Protein AF-A0A1A9VX53-F1 (afdb_monomer_lite)

Foldseek 3Di:
DDPVVVCCVPPVVVNVVVVVVVVVVVVVVVVVVVVVVCVVDVDDDDFAEDDEDPPCPVCLLVVLPPPGQEYEEEQVDDVVSSCVRHDPRHHYHDYDHPVCVPPDPVVVD

Organism: Glossina austeni (NCBI:txid7395)

InterPro domains:
  IPR000257 Uroporphyrinogen decarboxylase (URO-D) [PF01208] (58-107)
  IPR038071 UROD/MetE-like superfamily [G3DSA:3.20.20.210] (45-108)
  IPR038071 UROD/MetE-like superfamily [SSF51726] (2-106)

Radius of gyration: 18.14 Å; chains: 1; bounding box: 41×35×46 Å

pLDDT: mean 81.18, std 15.03, range [42.06, 97.06]

Sequence (109 aa):
MSKTKSWLLCYPKDREELLTMLTSVIVNYLEIEGDFLKWYEPQTFIRRHSPSINTAAYSLTKQSTLGYDVISLDGTVDPVKARELVSPNITLQGNFDTRDMYKTPKSLL

Structure (mmCIF, N/CA/C/O backbone):
data_AF-A0A1A9VX53-F1
#
_entry.id   AF-A0A1A9VX53-F1
#
loop_
_atom_site.group_PDB
_atom_site.id
_atom_site.type_symbol
_atom_site.label_atom_id
_atom_site.label_alt_id
_atom_site.label_comp_id
_atom_site.label_asym_id
_atom_site.label_entity_id
_atom_site.label_seq_id
_atom_site.pdbx_PDB_ins_code
_atom_site.Cartn_x
_atom_site.Cartn_y
_atom_site.Cartn_z
_atom_site.occupancy
_atom_site.B_iso_or_equiv
_atom_site.auth_seq_id
_atom_site.auth_comp_id
_atom_site.auth_asym_id
_atom_site.auth_atom_id
_atom_site.pdbx_PDB_model_num
ATOM 1 N N . MET A 1 1 ? 14.713 2.499 19.433 1.00 61.09 1 MET A N 1
ATOM 2 C CA . MET A 1 1 ? 13.526 2.724 18.567 1.00 61.09 1 MET A CA 1
ATOM 3 C C . MET A 1 1 ? 13.464 4.193 18.176 1.00 61.09 1 MET A C 1
ATOM 5 O O . MET A 1 1 ? 13.967 5.013 18.933 1.00 61.09 1 MET A O 1
ATOM 9 N N . SER A 1 2 ? 12.878 4.541 17.025 1.00 88.88 2 SER A N 1
ATOM 10 C CA . SER A 1 2 ? 12.644 5.954 16.688 1.00 88.88 2 SER A CA 1
ATOM 11 C C . SER A 1 2 ? 11.618 6.577 17.640 1.00 88.88 2 SER A C 1
ATOM 13 O O . SER A 1 2 ? 10.762 5.865 18.175 1.00 88.88 2 SER A O 1
ATOM 15 N N . LYS A 1 3 ? 11.679 7.904 17.819 1.00 91.31 3 LYS A N 1
ATOM 16 C CA . LYS A 1 3 ? 10.735 8.660 18.663 1.00 91.31 3 LYS A CA 1
ATOM 17 C C . LYS A 1 3 ? 9.275 8.349 18.301 1.00 91.31 3 LYS A C 1
ATOM 19 O O . LYS A 1 3 ? 8.481 8.054 19.184 1.00 91.31 3 LYS A O 1
ATOM 24 N N . THR A 1 4 ? 8.958 8.286 17.007 1.00 89.81 4 THR A N 1
ATOM 25 C CA . THR A 1 4 ? 7.617 7.957 16.496 1.00 89.81 4 THR A CA 1
ATOM 26 C C . THR A 1 4 ? 7.150 6.561 16.900 1.00 89.81 4 THR A C 1
ATOM 28 O O . THR A 1 4 ? 6.048 6.409 17.416 1.00 89.81 4 THR A O 1
ATOM 31 N N . LYS A 1 5 ? 7.985 5.527 16.714 1.00 90.56 5 LYS A N 1
ATOM 32 C CA . LYS A 1 5 ? 7.606 4.152 17.082 1.00 90.56 5 LYS A CA 1
ATOM 33 C C . LYS A 1 5 ? 7.420 4.010 18.592 1.00 90.56 5 LYS A C 1
ATOM 35 O O . LYS A 1 5 ? 6.523 3.299 19.022 1.00 90.56 5 LYS A O 1
ATOM 40 N N . SER A 1 6 ? 8.254 4.690 19.380 1.00 93.44 6 SER A N 1
ATOM 41 C CA . SER A 1 6 ? 8.106 4.721 20.836 1.00 93.44 6 SER A CA 1
ATOM 42 C C . SER A 1 6 ? 6.782 5.362 21.249 1.00 93.44 6 SER A C 1
ATOM 44 O O . SER A 1 6 ? 6.073 4.810 22.081 1.00 93.44 6 SER A O 1
ATOM 46 N N . TRP A 1 7 ? 6.430 6.501 20.653 1.00 94.88 7 TRP A N 1
ATOM 47 C CA . TRP A 1 7 ? 5.198 7.213 20.980 1.00 94.88 7 TRP A CA 1
ATOM 48 C C . TRP A 1 7 ? 3.947 6.392 20.628 1.00 94.88 7 TRP A C 1
ATOM 50 O O . TRP A 1 7 ? 3.073 6.212 21.472 1.00 94.88 7 TRP A O 1
ATOM 60 N N . LEU A 1 8 ? 3.919 5.784 19.434 1.00 92.06 8 LEU A N 1
ATOM 61 C CA . LEU A 1 8 ? 2.819 4.916 18.996 1.00 92.06 8 LEU A CA 1
ATOM 62 C C . LEU A 1 8 ? 2.573 3.730 19.935 1.00 92.06 8 LEU A C 1
ATOM 64 O O . LEU A 1 8 ? 1.447 3.258 20.035 1.00 92.06 8 LEU A O 1
ATOM 68 N N . LEU A 1 9 ? 3.599 3.202 20.601 1.00 92.12 9 LEU A N 1
ATOM 69 C CA . LEU A 1 9 ? 3.422 2.073 21.516 1.00 92.12 9 LEU A CA 1
ATOM 70 C C . LEU A 1 9 ? 3.002 2.522 22.917 1.00 92.12 9 LEU A C 1
ATOM 72 O O . LEU A 1 9 ? 2.160 1.868 23.526 1.00 92.12 9 LEU A O 1
ATOM 76 N N . CYS A 1 10 ? 3.561 3.628 23.408 1.00 95.88 10 CYS A N 1
ATOM 77 C CA . CYS A 1 10 ? 3.358 4.077 24.784 1.00 95.88 10 CYS A CA 1
ATOM 78 C C . CYS A 1 10 ? 2.046 4.849 25.012 1.00 95.88 10 CYS A C 1
ATOM 80 O O . CYS A 1 10 ? 1.572 4.876 26.144 1.00 95.88 10 CYS A O 1
ATOM 82 N N . TYR A 1 11 ? 1.449 5.447 23.974 1.00 95.44 11 TYR A N 1
ATOM 83 C CA . TYR A 1 11 ? 0.265 6.312 24.098 1.00 95.44 11 TYR A CA 1
ATOM 84 C C . TYR A 1 11 ? -0.896 5.816 23.217 1.00 95.44 11 TYR A C 1
ATOM 86 O O . TYR A 1 11 ? -1.162 6.371 22.151 1.00 95.44 11 TYR A O 1
ATOM 94 N N . PRO A 1 12 ? -1.591 4.731 23.611 1.00 94.31 12 PRO A N 1
ATOM 95 C CA . PRO A 1 12 ? -2.579 4.075 22.757 1.00 94.31 12 PRO A CA 1
ATOM 96 C C . PRO A 1 12 ? -3.858 4.882 22.520 1.00 94.31 12 PRO A C 1
ATOM 98 O O . PRO A 1 12 ? -4.445 4.755 21.455 1.00 94.31 12 PRO A O 1
ATOM 101 N N . LYS A 1 13 ? -4.278 5.717 23.475 1.00 95.75 13 LYS A N 1
ATOM 102 C CA . LYS A 1 13 ? -5.450 6.587 23.293 1.00 95.75 13 LYS A CA 1
ATOM 103 C C . LYS A 1 13 ? -5.113 7.752 22.366 1.00 95.75 13 LYS A C 1
ATOM 105 O O . LYS A 1 13 ? -5.750 7.917 21.332 1.00 95.75 13 LYS A O 1
ATOM 110 N N . ASP A 1 14 ? -4.034 8.466 22.677 1.00 95.81 14 ASP A N 1
ATOM 111 C CA . ASP A 1 14 ? -3.606 9.638 21.909 1.00 95.81 14 ASP A CA 1
ATOM 112 C C . ASP A 1 14 ? -3.246 9.277 20.459 1.00 95.81 14 ASP A C 1
ATOM 114 O O . ASP A 1 14 ? -3.541 10.034 19.535 1.00 95.81 14 ASP A O 1
ATOM 118 N N . ARG A 1 15 ? -2.646 8.098 20.214 1.00 95.31 15 ARG A N 1
ATOM 119 C CA . ARG A 1 15 ? -2.375 7.648 18.838 1.00 95.31 15 ARG A CA 1
ATOM 120 C C . ARG A 1 15 ? -3.658 7.379 18.055 1.00 95.31 15 ARG A C 1
ATOM 122 O O . ARG A 1 15 ? -3.684 7.646 16.861 1.00 95.31 15 ARG A O 1
ATOM 129 N N . GLU A 1 16 ? -4.683 6.812 18.691 1.00 96.19 16 GLU A N 1
ATOM 130 C CA . GLU A 1 16 ? -5.950 6.486 18.030 1.00 96.19 16 GLU A CA 1
ATOM 131 C C . GLU A 1 16 ? -6.706 7.766 17.689 1.00 96.19 16 GLU A C 1
ATOM 133 O O . GLU A 1 16 ? -7.184 7.909 16.564 1.00 96.19 16 GLU A O 1
ATOM 138 N N . GLU A 1 17 ? -6.718 8.734 18.605 1.00 96.69 17 GLU A N 1
ATOM 139 C CA . GLU A 1 17 ? -7.275 10.064 18.368 1.00 96.69 17 GLU A CA 1
ATOM 140 C C . GLU A 1 17 ? -6.564 10.771 17.205 1.00 96.69 17 GLU A C 1
ATOM 142 O O . GLU A 1 17 ? -7.210 11.202 16.246 1.00 96.69 17 GLU A O 1
ATOM 147 N N . LEU A 1 18 ? -5.227 10.810 17.226 1.00 96.19 18 LEU A N 1
ATOM 148 C CA . LEU A 1 18 ? -4.436 11.438 16.169 1.00 96.19 18 LEU A CA 1
ATOM 149 C C . LEU A 1 18 ? -4.654 10.769 14.805 1.00 96.19 18 LEU A C 1
ATOM 151 O O . LEU A 1 18 ? -4.873 11.457 13.808 1.00 96.19 18 LEU A O 1
ATOM 155 N N . LEU A 1 19 ? -4.595 9.435 14.736 1.00 94.88 19 LEU A N 1
ATOM 156 C CA . LEU A 1 19 ? -4.781 8.701 13.480 1.00 94.88 19 LEU A CA 1
ATOM 157 C C . LEU A 1 19 ? -6.201 8.869 12.932 1.00 94.88 19 LEU A C 1
ATOM 159 O O . LEU A 1 19 ? -6.373 8.973 11.718 1.00 94.88 19 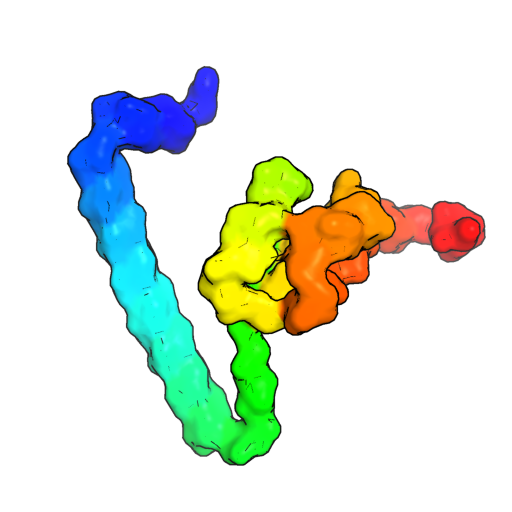LEU A O 1
ATOM 163 N N . THR A 1 20 ? -7.205 8.955 13.805 1.00 97.00 20 THR A N 1
ATOM 164 C CA . THR A 1 20 ? -8.593 9.225 13.408 1.00 97.00 20 THR A CA 1
ATOM 165 C C . THR A 1 20 ? -8.730 10.630 12.832 1.00 97.00 20 THR A C 1
ATOM 167 O O . THR A 1 20 ? -9.286 10.797 11.745 1.00 97.00 20 THR A O 1
ATOM 170 N N . MET A 1 21 ? -8.158 11.635 13.502 1.00 97.06 21 MET A N 1
ATOM 171 C CA . MET A 1 21 ? -8.170 13.018 13.027 1.00 97.06 21 MET A CA 1
ATOM 172 C C . MET A 1 21 ? -7.490 13.138 11.658 1.00 97.06 21 MET A C 1
ATOM 174 O O . MET A 1 21 ? -8.084 13.675 10.723 1.00 97.06 21 MET A O 1
ATOM 178 N N . LEU A 1 22 ? -6.293 12.563 11.506 1.00 96.56 22 LEU A N 1
ATOM 179 C CA . LEU A 1 22 ? -5.570 12.544 10.233 1.00 96.56 22 LEU A CA 1
ATOM 180 C C . LEU A 1 22 ? -6.371 11.846 9.132 1.00 96.56 22 LEU A C 1
ATOM 182 O O . LEU A 1 22 ? -6.467 12.371 8.026 1.00 96.56 22 LEU A O 1
ATOM 186 N N . THR A 1 23 ? -6.986 10.700 9.436 1.00 93.38 23 THR A N 1
ATOM 187 C CA . THR A 1 23 ? -7.815 9.968 8.467 1.00 93.38 23 THR A CA 1
ATOM 188 C C . THR A 1 23 ? -8.986 10.825 7.999 1.00 93.38 23 THR A C 1
ATOM 190 O O . THR A 1 23 ? -9.224 10.915 6.799 1.00 93.38 23 THR A O 1
ATOM 193 N N . SER A 1 24 ? -9.676 11.508 8.916 1.00 95.50 24 SER A N 1
ATOM 194 C CA . SER A 1 24 ? -10.818 12.359 8.563 1.00 95.50 24 SER A CA 1
ATOM 195 C C . SER A 1 24 ? -10.433 13.519 7.636 1.00 95.50 24 SER A C 1
ATOM 197 O O . SER A 1 24 ? -11.118 13.767 6.645 1.00 95.50 24 SER A O 1
ATOM 199 N N . VAL A 1 25 ? -9.302 14.181 7.902 1.00 96.81 25 VAL A N 1
ATOM 200 C CA . VAL A 1 25 ? -8.786 15.278 7.070 1.00 96.81 25 VAL A CA 1
ATOM 201 C C . VAL A 1 25 ? -8.374 14.777 5.685 1.00 96.81 25 VAL A C 1
ATOM 203 O O . VAL A 1 25 ? -8.706 15.414 4.689 1.00 96.81 25 VAL A O 1
ATOM 206 N N . ILE A 1 26 ? -7.686 13.633 5.607 1.00 91.88 26 ILE A N 1
ATOM 207 C CA . ILE A 1 26 ? -7.238 13.055 4.331 1.00 91.88 26 ILE A CA 1
ATOM 208 C C . ILE A 1 26 ? -8.433 12.627 3.475 1.00 91.88 26 ILE A C 1
ATOM 210 O O . ILE A 1 26 ? -8.456 12.929 2.286 1.00 91.88 26 ILE A O 1
ATOM 214 N N . VAL A 1 27 ? -9.428 11.950 4.060 1.00 88.50 27 VAL A N 1
ATOM 215 C CA . VAL A 1 27 ? -10.638 11.532 3.331 1.00 88.50 27 VAL A CA 1
ATOM 216 C C . VAL A 1 27 ? -11.368 12.749 2.769 1.00 88.50 27 VAL A C 1
ATOM 218 O O . VAL A 1 27 ? -11.651 12.774 1.577 1.00 88.50 27 VAL A O 1
ATOM 221 N N . ASN A 1 28 ? -11.579 13.783 3.588 1.00 91.19 28 ASN A N 1
ATOM 222 C CA . ASN A 1 28 ? -12.233 15.017 3.155 1.00 91.19 28 ASN A CA 1
ATOM 223 C C . ASN A 1 28 ? -11.465 15.695 2.004 1.00 91.19 28 ASN A C 1
ATOM 225 O O . ASN A 1 28 ? -12.046 16.040 0.978 1.00 91.19 28 ASN A O 1
ATOM 229 N N . TYR A 1 29 ? -10.140 15.814 2.126 1.00 89.81 29 TYR A N 1
ATOM 230 C CA . TYR A 1 29 ? -9.306 16.379 1.064 1.00 89.81 29 TYR A CA 1
ATOM 231 C C . TYR A 1 29 ? -9.448 15.615 -0.263 1.00 89.81 29 TYR A C 1
ATOM 233 O O . TYR A 1 29 ? -9.644 16.234 -1.308 1.00 89.81 29 TYR A O 1
ATOM 241 N N . LEU A 1 30 ? -9.396 14.280 -0.221 1.00 84.94 30 LEU A N 1
ATOM 242 C CA . LEU A 1 30 ? -9.504 13.437 -1.416 1.00 84.94 30 LEU A CA 1
ATOM 243 C C . LEU A 1 30 ? -10.905 13.464 -2.040 1.00 84.94 30 LEU A C 1
ATOM 245 O O . LEU A 1 30 ? -11.028 13.388 -3.261 1.00 84.94 30 LEU A O 1
ATOM 249 N N . GLU A 1 31 ? -11.960 13.567 -1.231 1.00 85.75 31 GLU A N 1
ATOM 250 C CA . GLU A 1 31 ? -13.330 13.739 -1.725 1.00 85.75 31 GLU A CA 1
ATOM 251 C C . GLU A 1 31 ? -13.477 15.068 -2.474 1.00 85.75 31 GLU A C 1
ATOM 253 O O . GLU A 1 31 ? -13.979 15.081 -3.599 1.00 85.75 31 GLU A O 1
ATOM 258 N N . ILE A 1 32 ? -12.956 16.161 -1.904 1.00 88.06 32 ILE A N 1
ATOM 259 C CA . ILE A 1 32 ? -12.952 17.481 -2.547 1.00 88.06 32 ILE A CA 1
ATOM 260 C 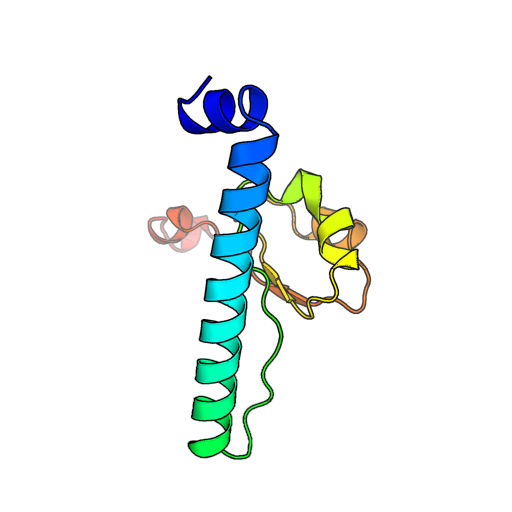C . ILE A 1 32 ? -12.160 17.452 -3.859 1.00 88.06 32 ILE A C 1
ATOM 262 O O . ILE A 1 32 ? -12.647 17.952 -4.872 1.00 88.06 32 ILE A O 1
ATOM 266 N N . GLU A 1 33 ? -10.957 16.874 -3.866 1.00 79.81 33 GLU A N 1
ATOM 267 C CA . GLU A 1 33 ? -10.132 16.755 -5.075 1.00 79.81 33 GLU A CA 1
ATOM 268 C C . GLU A 1 33 ? -10.836 15.919 -6.153 1.00 79.81 33 GLU A C 1
ATOM 270 O O . GLU A 1 33 ? -10.888 16.314 -7.319 1.00 79.81 33 GLU A O 1
ATOM 275 N N . GLY A 1 34 ? -11.436 14.792 -5.763 1.00 75.94 34 GLY A N 1
ATOM 276 C CA . GLY A 1 34 ? -12.179 13.921 -6.667 1.00 75.94 34 GLY A CA 1
ATOM 277 C C . GLY A 1 34 ? -13.400 14.605 -7.277 1.00 75.94 34 GLY A C 1
ATOM 278 O O . GLY A 1 34 ? -13.643 14.474 -8.477 1.00 75.94 34 GLY A O 1
ATOM 279 N N . ASP A 1 35 ? -14.160 15.359 -6.486 1.00 78.12 35 ASP A N 1
ATOM 280 C CA . ASP A 1 35 ? -15.301 16.116 -6.993 1.00 78.12 35 ASP A CA 1
ATOM 281 C C . ASP A 1 35 ? -14.852 17.282 -7.878 1.00 78.12 35 ASP A C 1
ATOM 283 O O . ASP A 1 35 ? -15.410 17.466 -8.960 1.00 78.12 35 ASP A O 1
ATOM 287 N N . PHE A 1 36 ? -13.792 18.004 -7.506 1.00 76.00 36 PHE A N 1
ATOM 288 C CA . PHE A 1 36 ? -13.200 19.045 -8.348 1.00 76.00 36 PHE A CA 1
ATOM 289 C C . PHE A 1 36 ? -12.766 18.502 -9.721 1.00 76.00 36 PHE A C 1
ATOM 291 O O . PHE A 1 36 ? -13.076 19.105 -10.749 1.00 76.00 36 PHE A O 1
ATOM 298 N N . LEU A 1 37 ? -12.114 17.335 -9.759 1.00 67.88 37 LEU A N 1
ATOM 299 C CA . LEU A 1 37 ? -11.688 16.693 -11.006 1.00 67.88 37 LEU A CA 1
ATOM 300 C C . LEU A 1 37 ? -12.873 16.260 -11.883 1.00 67.88 37 LEU A C 1
ATOM 302 O O . LEU A 1 37 ? -12.828 16.472 -13.095 1.00 67.88 37 LEU A O 1
ATOM 306 N N . LYS A 1 38 ? -13.960 15.735 -11.297 1.00 69.62 38 LYS A N 1
ATOM 307 C CA . LYS A 1 38 ? -15.195 15.417 -12.048 1.00 69.62 38 LYS A CA 1
ATOM 308 C C . LYS A 1 38 ? -15.826 16.655 -12.686 1.00 69.62 38 LYS A C 1
ATOM 310 O O . LYS A 1 38 ? -16.401 16.555 -13.767 1.00 69.62 38 LYS A O 1
ATOM 315 N N . TRP A 1 39 ? -15.742 17.805 -12.014 1.00 61.00 39 TRP A N 1
ATOM 316 C CA . TRP A 1 39 ? 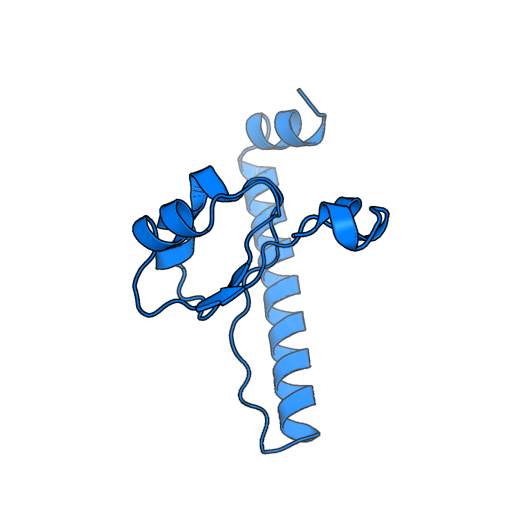-16.250 19.079 -12.528 1.00 61.00 39 TRP A CA 1
ATOM 317 C C . TRP A 1 39 ? -15.404 19.640 -13.677 1.00 61.00 39 TRP A C 1
ATOM 319 O O . TRP A 1 39 ? -15.945 20.345 -14.528 1.00 61.00 39 TRP A O 1
ATOM 329 N N . TYR A 1 40 ? -14.105 19.332 -13.718 1.00 59.69 40 TYR A N 1
ATOM 330 C CA . TYR A 1 40 ? -13.192 19.828 -14.751 1.00 59.69 40 TYR A CA 1
ATOM 331 C C . TYR A 1 40 ? -13.136 18.920 -15.991 1.00 59.69 40 TYR A C 1
ATOM 333 O O . TYR A 1 40 ? -13.081 19.435 -17.106 1.00 59.69 40 TYR A O 1
ATOM 341 N N . GLU A 1 41 ? -13.213 17.590 -15.830 1.00 56.69 41 GLU A N 1
ATOM 342 C CA . GLU A 1 41 ? -13.254 16.643 -16.953 1.00 56.69 41 GLU A CA 1
ATOM 343 C C . GLU A 1 41 ? -14.262 15.493 -16.746 1.00 56.69 41 GLU A C 1
ATOM 345 O O . GLU A 1 41 ? -13.997 14.565 -15.975 1.00 56.69 41 GLU A O 1
ATOM 350 N N . PRO A 1 42 ? -15.381 15.451 -17.497 1.00 54.84 42 PRO A N 1
ATOM 351 C CA . PRO A 1 42 ? -16.435 14.451 -17.306 1.00 54.84 42 PRO A CA 1
ATOM 352 C C . PRO A 1 42 ? -16.080 13.011 -17.751 1.00 54.84 42 PRO A C 1
ATOM 354 O O . PRO A 1 42 ? -16.970 12.165 -17.785 1.00 54.84 42 PRO A O 1
ATOM 357 N N . GLN A 1 43 ? -14.822 12.695 -18.103 1.00 50.38 43 GLN A N 1
ATOM 358 C CA . GLN A 1 43 ? -14.424 11.370 -18.627 1.00 50.38 43 GLN A CA 1
ATOM 359 C C . GLN A 1 43 ? -13.299 10.648 -17.858 1.00 50.38 43 GLN A C 1
ATOM 361 O O . GLN A 1 43 ? -12.882 9.566 -18.274 1.00 50.38 43 GLN A O 1
ATOM 366 N N . THR A 1 44 ? -12.800 11.170 -16.733 1.00 50.56 44 THR A N 1
ATOM 367 C CA . THR A 1 44 ? -11.676 10.523 -16.031 1.00 50.56 44 THR A CA 1
ATOM 368 C C . THR A 1 44 ? -12.138 9.407 -15.081 1.00 50.56 44 THR A C 1
ATOM 370 O O . THR A 1 44 ? -12.827 9.617 -14.084 1.00 50.56 44 THR A O 1
ATOM 373 N N . PHE A 1 45 ? -11.751 8.169 -15.398 1.00 48.41 45 PHE A N 1
ATOM 374 C CA . PHE A 1 45 ? -11.949 6.990 -14.552 1.00 48.41 45 PHE A CA 1
ATOM 375 C C . PHE A 1 45 ? -10.937 7.015 -13.394 1.00 48.41 45 PHE A C 1
ATOM 377 O O . PHE A 1 45 ? -9.787 6.603 -13.552 1.00 48.41 45 PHE A O 1
ATOM 384 N N . ILE A 1 46 ? -11.346 7.534 -12.233 1.00 56.06 46 ILE A N 1
ATOM 385 C CA . ILE A 1 46 ? -10.499 7.619 -11.033 1.00 56.06 46 ILE A CA 1
ATOM 386 C C . ILE A 1 46 ? -10.315 6.210 -10.446 1.00 56.06 46 ILE A C 1
ATOM 388 O O . ILE A 1 46 ? -11.245 5.647 -9.871 1.00 56.06 46 ILE A O 1
ATOM 392 N N . ARG A 1 47 ? -9.111 5.636 -10.569 1.00 56.25 47 ARG A N 1
ATOM 393 C CA . ARG A 1 47 ? -8.727 4.403 -9.857 1.00 56.25 47 ARG A CA 1
ATOM 394 C C . ARG A 1 47 ? -8.244 4.738 -8.452 1.00 56.25 47 ARG A C 1
ATOM 396 O O . ARG A 1 47 ? -7.475 5.680 -8.265 1.00 56.25 47 ARG A O 1
ATOM 403 N N . ARG A 1 48 ? -8.637 3.943 -7.454 1.00 58.31 48 ARG A N 1
ATOM 404 C CA . ARG A 1 48 ? -8.091 4.076 -6.097 1.00 58.31 48 ARG A CA 1
ATOM 405 C C . ARG A 1 48 ? -6.669 3.523 -6.072 1.00 58.31 48 ARG A C 1
ATOM 407 O O . ARG A 1 48 ? -6.466 2.311 -6.160 1.00 58.31 48 ARG A O 1
ATOM 414 N N . HIS A 1 49 ? -5.693 4.417 -5.937 1.00 52.22 49 HIS A N 1
ATOM 415 C CA . HIS A 1 49 ? -4.277 4.070 -5.848 1.00 52.22 49 HIS A CA 1
ATOM 416 C C . HIS A 1 49 ? -3.831 3.919 -4.392 1.00 52.22 49 HIS A C 1
ATOM 418 O O . HIS A 1 49 ? -4.023 4.823 -3.579 1.00 52.22 49 HIS A O 1
ATOM 424 N N . SER A 1 50 ? -3.185 2.795 -4.071 1.00 52.09 50 SER A N 1
ATOM 425 C CA . SER A 1 50 ? -2.402 2.684 -2.837 1.00 52.09 50 SER A CA 1
ATOM 426 C C . SER A 1 50 ? -1.061 3.422 -3.009 1.00 52.09 50 SER A C 1
ATOM 428 O O . SER A 1 50 ? -0.383 3.200 -4.026 1.00 52.09 50 SER A O 1
ATOM 430 N N . PRO A 1 51 ? -0.647 4.290 -2.062 1.00 53.22 51 PRO A N 1
ATOM 431 C CA . PRO A 1 51 ? 0.654 4.949 -2.121 1.00 53.22 51 PRO A CA 1
ATOM 432 C C . PRO A 1 51 ? 1.798 3.925 -2.085 1.00 53.22 51 PRO A C 1
ATOM 434 O O . PRO A 1 51 ? 1.699 2.877 -1.445 1.00 53.22 51 PRO A O 1
ATOM 437 N N . SER A 1 52 ? 2.909 4.235 -2.761 1.00 46.38 52 SER A N 1
ATOM 438 C CA . SER A 1 52 ? 4.133 3.427 -2.684 1.00 46.38 52 SER A CA 1
ATOM 439 C C . SER A 1 52 ? 4.681 3.465 -1.257 1.00 46.38 52 SER A C 1
ATOM 441 O O . SER A 1 52 ? 5.102 4.517 -0.776 1.00 46.38 52 SER A O 1
ATOM 443 N N . ILE A 1 53 ? 4.648 2.328 -0.561 1.00 48.03 53 ILE A N 1
ATOM 444 C CA . ILE A 1 53 ? 5.143 2.199 0.811 1.00 48.03 53 ILE A CA 1
ATOM 445 C C . ILE A 1 53 ? 6.392 1.320 0.792 1.00 48.03 53 ILE A C 1
ATOM 447 O O . ILE A 1 53 ? 6.333 0.130 0.484 1.00 48.03 53 ILE A O 1
ATOM 451 N N . ASN A 1 54 ? 7.517 1.902 1.207 1.00 42.06 54 ASN A N 1
ATOM 452 C CA . ASN A 1 54 ? 8.873 1.338 1.123 1.00 42.06 54 ASN A CA 1
ATOM 453 C C . ASN A 1 54 ? 9.138 0.143 2.077 1.00 42.06 54 ASN A C 1
ATOM 455 O O . ASN A 1 54 ? 10.278 -0.145 2.427 1.00 42.06 54 ASN A O 1
ATOM 459 N N . THR A 1 55 ? 8.093 -0.550 2.536 1.00 42.25 55 THR A N 1
ATOM 460 C CA . THR A 1 55 ? 8.147 -1.750 3.399 1.00 42.25 55 THR A CA 1
ATOM 461 C C . THR A 1 55 ? 6.974 -2.722 3.153 1.00 42.25 55 THR A C 1
ATOM 463 O O . THR A 1 55 ? 6.694 -3.595 3.977 1.00 42.25 55 THR A O 1
ATOM 466 N N . ALA A 1 56 ? 6.274 -2.587 2.019 1.00 50.91 56 ALA A N 1
ATOM 467 C CA . ALA A 1 56 ? 4.977 -3.214 1.750 1.00 50.91 56 ALA A CA 1
ATOM 468 C C . ALA A 1 56 ? 4.980 -4.730 1.487 1.00 50.91 56 ALA A C 1
ATOM 470 O O . ALA A 1 56 ? 3.909 -5.323 1.575 1.00 50.91 56 ALA A O 1
ATOM 471 N N . ALA A 1 57 ? 6.119 -5.385 1.216 1.00 54.41 57 ALA A N 1
ATOM 472 C CA . ALA A 1 57 ? 6.121 -6.829 0.927 1.00 54.41 57 ALA A CA 1
ATOM 473 C C . ALA A 1 57 ? 5.436 -7.654 2.039 1.00 54.41 57 ALA A C 1
ATOM 475 O O . ALA A 1 57 ? 4.647 -8.549 1.753 1.00 54.41 57 ALA A O 1
ATOM 476 N N . TYR A 1 58 ? 5.646 -7.284 3.309 1.00 63.22 58 TYR A N 1
ATOM 477 C CA . TYR A 1 58 ? 5.034 -7.954 4.465 1.00 63.22 58 TYR A CA 1
ATOM 478 C C . TYR A 1 58 ? 3.530 -7.691 4.632 1.00 63.22 58 TYR A C 1
ATOM 480 O O . TYR A 1 58 ? 2.870 -8.384 5.406 1.00 63.22 58 TYR A O 1
ATOM 488 N N . SER A 1 59 ? 2.973 -6.686 3.953 1.00 79.88 59 SER A N 1
ATOM 489 C CA . SER A 1 59 ? 1.565 -6.301 4.073 1.00 79.88 59 SER A CA 1
ATOM 490 C C . SER A 1 59 ? 0.770 -6.445 2.777 1.00 79.88 59 SER A C 1
ATOM 492 O O . SER A 1 59 ? -0.425 -6.163 2.808 1.00 79.88 59 SER A O 1
ATOM 494 N N . LEU A 1 60 ? 1.367 -6.930 1.677 1.00 81.81 60 LEU A N 1
ATOM 495 C CA . LEU A 1 60 ? 0.706 -7.087 0.371 1.00 81.81 60 LEU A CA 1
ATOM 496 C C . LEU A 1 60 ? -0.630 -7.829 0.470 1.00 81.81 60 LEU A C 1
ATOM 498 O O . LEU A 1 60 ? -1.644 -7.344 -0.029 1.00 81.81 60 LEU A O 1
ATOM 502 N N . THR A 1 61 ? -0.667 -8.949 1.194 1.00 83.81 61 THR A N 1
ATOM 503 C CA . THR A 1 61 ? -1.897 -9.729 1.381 1.00 83.81 61 THR A CA 1
ATOM 504 C C . THR A 1 61 ? -2.975 -8.928 2.115 1.00 83.81 61 THR A C 1
ATOM 506 O O . THR A 1 61 ? -4.130 -8.943 1.704 1.00 83.81 61 THR A O 1
ATOM 509 N N . LYS A 1 62 ? -2.615 -8.155 3.149 1.00 85.62 62 LYS A N 1
ATOM 510 C CA . LYS A 1 62 ? -3.571 -7.291 3.866 1.00 85.62 62 LYS A CA 1
ATOM 511 C C . LYS A 1 62 ? -4.022 -6.109 3.016 1.00 85.62 62 LYS A C 1
ATOM 513 O O . LYS A 1 62 ? -5.188 -5.752 3.047 1.00 85.62 62 LYS A O 1
ATOM 518 N N . GLN A 1 63 ? -3.119 -5.511 2.245 1.00 83.38 63 GLN A N 1
ATOM 519 C CA . GLN A 1 63 ? -3.464 -4.420 1.336 1.00 83.38 63 GLN A CA 1
ATOM 520 C C . GLN A 1 63 ? -4.424 -4.885 0.241 1.00 83.38 63 GLN A C 1
ATOM 522 O O . GLN A 1 63 ? -5.342 -4.150 -0.112 1.00 83.38 63 GLN A O 1
ATOM 527 N N . SER A 1 64 ? -4.270 -6.129 -0.229 1.00 84.50 64 SER A N 1
ATOM 528 C CA . SER A 1 64 ? -5.148 -6.711 -1.246 1.00 84.50 64 SER A CA 1
ATOM 529 C C . SER A 1 64 ? -6.618 -6.780 -0.822 1.00 84.50 64 SER A C 1
ATOM 531 O O . SER A 1 64 ? -7.507 -6.778 -1.667 1.00 84.50 64 SER A O 1
ATOM 533 N N . THR A 1 65 ? -6.894 -6.776 0.485 1.00 87.06 65 THR A N 1
ATOM 534 C CA . THR A 1 65 ? -8.259 -6.826 1.019 1.00 87.06 65 THR A CA 1
ATOM 535 C C . THR A 1 65 ? -8.858 -5.448 1.315 1.00 87.06 65 THR A C 1
ATOM 537 O O . THR A 1 65 ? -10.022 -5.374 1.688 1.00 87.06 65 THR A O 1
ATOM 540 N N . LEU A 1 66 ? -8.099 -4.353 1.166 1.00 85.62 66 LEU A N 1
ATOM 541 C CA . LEU A 1 66 ? -8.551 -2.994 1.515 1.00 85.62 66 LEU A CA 1
ATOM 542 C C . LEU A 1 66 ? -9.382 -2.308 0.414 1.00 85.62 66 LEU A C 1
ATOM 544 O O . LEU A 1 66 ? -9.828 -1.181 0.605 1.00 85.62 66 LEU A O 1
ATOM 548 N N . GLY A 1 67 ? -9.605 -2.972 -0.726 1.00 85.69 67 GLY A N 1
ATOM 549 C CA . GLY A 1 67 ? -10.447 -2.448 -1.809 1.00 85.69 67 GLY A CA 1
ATOM 550 C C . GLY A 1 67 ? -9.767 -1.415 -2.716 1.00 85.69 67 GLY A C 1
ATOM 551 O O . GLY A 1 67 ? -10.457 -0.607 -3.335 1.00 85.69 67 GLY A O 1
ATOM 552 N N . TYR A 1 68 ? -8.432 -1.423 -2.788 1.00 84.50 68 TYR A N 1
ATOM 553 C CA . TYR A 1 68 ? -7.675 -0.664 -3.788 1.00 84.50 68 TYR A CA 1
ATOM 554 C C . TYR A 1 68 ? -7.653 -1.395 -5.134 1.00 84.50 68 TYR A C 1
ATOM 556 O O . TYR A 1 68 ? -7.488 -2.615 -5.179 1.00 84.50 68 TYR A O 1
ATOM 564 N N . ASP A 1 69 ? -7.739 -0.640 -6.230 1.00 86.69 69 ASP A N 1
ATOM 565 C CA . ASP A 1 69 ? -7.667 -1.189 -7.591 1.00 86.69 69 ASP A CA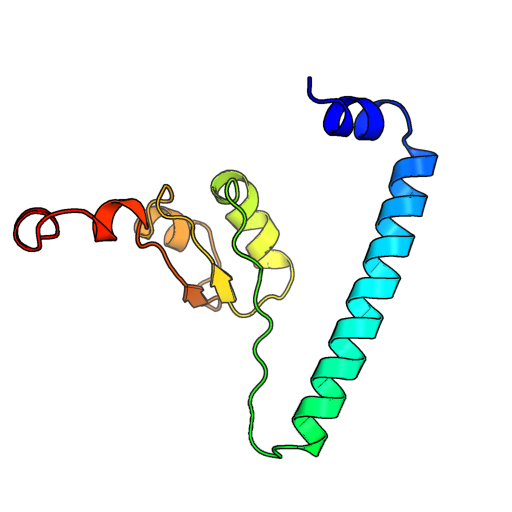 1
ATOM 566 C C . ASP A 1 69 ? -6.219 -1.466 -8.019 1.00 86.69 69 ASP A C 1
ATOM 568 O O . ASP A 1 69 ? -5.943 -2.364 -8.825 1.00 86.69 69 ASP A O 1
ATOM 572 N N . VAL A 1 70 ? -5.289 -0.660 -7.493 1.00 87.69 70 VAL A N 1
ATOM 573 C CA . VAL A 1 70 ? -3.868 -0.680 -7.844 1.00 87.69 70 VAL A CA 1
ATOM 574 C C . VAL A 1 70 ? -3.009 -0.670 -6.580 1.00 87.69 70 VAL A C 1
ATOM 576 O O . VAL A 1 70 ? -3.175 0.192 -5.712 1.00 87.69 70 VAL A O 1
ATOM 579 N N . ILE A 1 71 ? -2.055 -1.600 -6.498 1.00 88.81 71 ILE A N 1
ATOM 580 C CA . ILE A 1 71 ? -1.032 -1.649 -5.447 1.00 88.81 71 ILE A CA 1
ATOM 581 C C . ILE A 1 71 ? 0.336 -1.373 -6.069 1.00 88.81 71 ILE A C 1
ATOM 583 O O . ILE A 1 71 ? 0.754 -2.051 -7.009 1.00 88.81 71 ILE A O 1
ATOM 587 N N . SER A 1 72 ? 1.041 -0.385 -5.522 1.00 88.56 72 SER A N 1
ATOM 588 C CA . SER A 1 72 ? 2.380 -0.018 -5.979 1.00 88.56 72 SER A CA 1
ATOM 589 C C . SER A 1 72 ? 3.460 -0.877 -5.310 1.00 88.56 72 SER A C 1
ATOM 591 O O . SER A 1 72 ? 3.386 -1.154 -4.111 1.00 88.56 72 SER A O 1
ATOM 593 N N . LEU A 1 73 ? 4.468 -1.286 -6.077 1.00 87.81 73 LEU A N 1
ATOM 594 C CA . LEU A 1 73 ? 5.621 -2.065 -5.636 1.00 87.81 73 LEU A CA 1
ATOM 595 C C . LEU A 1 73 ? 6.883 -1.200 -5.627 1.00 87.81 73 LEU A C 1
ATOM 597 O O . LEU A 1 73 ? 7.177 -0.501 -6.595 1.00 87.81 73 LEU A O 1
ATOM 601 N N . ASP A 1 74 ? 7.649 -1.312 -4.546 1.00 86.56 74 ASP A N 1
ATOM 602 C CA . ASP A 1 74 ? 8.997 -0.756 -4.448 1.00 86.56 74 ASP A CA 1
ATOM 603 C C . ASP A 1 74 ? 10.014 -1.625 -5.210 1.00 86.56 74 ASP A C 1
ATOM 605 O O . ASP A 1 74 ? 9.797 -2.827 -5.393 1.00 86.56 74 ASP A O 1
ATOM 609 N N . GLY A 1 75 ? 11.148 -1.039 -5.610 1.00 83.50 75 GLY A N 1
ATOM 610 C CA . GLY A 1 75 ? 12.180 -1.738 -6.382 1.00 83.50 75 GLY A CA 1
ATOM 611 C C . GLY A 1 75 ? 12.896 -2.877 -5.662 1.00 83.50 75 GLY A C 1
ATOM 612 O O . GLY A 1 75 ? 13.584 -3.674 -6.293 1.00 83.50 75 GLY A O 1
ATOM 613 N N . THR A 1 76 ? 12.692 -3.022 -4.353 1.00 85.06 76 THR A N 1
ATOM 614 C CA . THR A 1 76 ? 13.175 -4.179 -3.589 1.00 85.06 76 THR A CA 1
ATOM 615 C C . THR A 1 76 ? 12.242 -5.394 -3.636 1.00 85.06 76 THR A C 1
ATOM 617 O O . THR A 1 76 ? 12.620 -6.471 -3.170 1.00 85.06 76 THR A O 1
ATOM 620 N N . VAL A 1 77 ? 11.023 -5.253 -4.170 1.00 86.19 77 VAL A N 1
ATOM 621 C CA . VAL A 1 77 ? 10.011 -6.316 -4.176 1.00 86.19 77 VAL A CA 1
ATOM 622 C C . VAL A 1 77 ? 10.087 -7.137 -5.463 1.00 86.19 77 VAL A C 1
ATOM 624 O O . VAL A 1 77 ? 10.005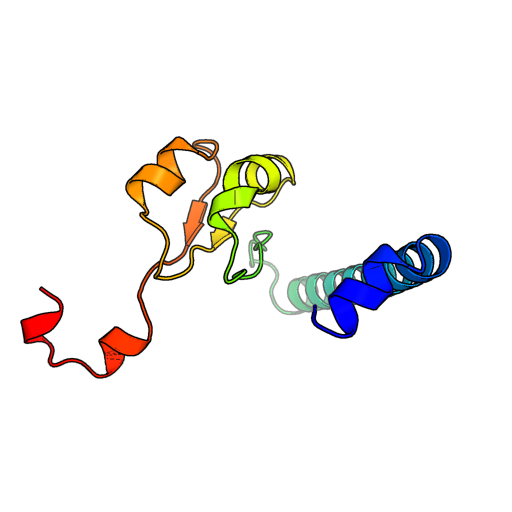 -6.592 -6.561 1.00 86.19 77 VAL A O 1
ATOM 627 N N . ASP A 1 78 ? 10.173 -8.463 -5.321 1.00 87.94 78 ASP A N 1
ATOM 628 C CA . ASP A 1 78 ? 10.079 -9.412 -6.436 1.00 87.94 78 ASP A CA 1
ATOM 629 C C . ASP A 1 78 ? 8.648 -9.404 -7.018 1.00 87.94 78 ASP A C 1
ATOM 631 O O . ASP A 1 78 ? 7.697 -9.742 -6.299 1.00 87.94 78 ASP A O 1
ATOM 635 N N . PRO A 1 79 ? 8.466 -9.031 -8.299 1.00 89.06 79 PRO A N 1
ATOM 636 C CA . PRO A 1 79 ? 7.146 -8.872 -8.896 1.00 89.06 79 PRO A CA 1
ATOM 637 C C . PRO A 1 79 ? 6.417 -10.210 -9.068 1.00 89.06 79 PRO A C 1
ATOM 639 O O . PRO A 1 79 ? 5.187 -10.239 -8.996 1.00 89.06 79 PRO A O 1
ATOM 642 N N . VAL A 1 80 ? 7.146 -11.321 -9.241 1.00 90.56 80 VAL A N 1
ATOM 643 C CA . VAL A 1 80 ? 6.553 -12.659 -9.389 1.00 90.56 80 VAL A CA 1
ATOM 644 C C . VAL A 1 80 ? 5.946 -13.089 -8.059 1.00 90.56 80 VAL A C 1
ATOM 646 O O . VAL A 1 80 ? 4.754 -13.381 -7.985 1.00 90.56 80 VAL A O 1
ATOM 649 N N . LYS A 1 81 ? 6.724 -12.997 -6.975 1.00 89.44 81 LYS A N 1
ATOM 650 C CA . LYS A 1 81 ? 6.227 -13.288 -5.621 1.00 89.44 81 LYS A CA 1
ATOM 651 C C . LYS A 1 81 ? 5.116 -12.334 -5.201 1.00 89.44 81 LYS A C 1
ATOM 653 O O . LYS A 1 81 ? 4.137 -12.750 -4.592 1.00 89.44 81 LYS A O 1
ATOM 658 N N . ALA A 1 82 ? 5.231 -11.048 -5.535 1.00 88.88 82 ALA A N 1
ATOM 659 C CA . ALA A 1 82 ? 4.177 -10.084 -5.245 1.00 88.88 82 ALA A CA 1
ATOM 660 C C . ALA A 1 82 ? 2.866 -10.447 -5.948 1.00 88.88 82 ALA A C 1
ATOM 662 O O . ALA A 1 82 ? 1.802 -10.267 -5.358 1.00 88.88 82 ALA A O 1
ATOM 663 N N . ARG A 1 83 ? 2.925 -10.981 -7.177 1.00 91.44 83 ARG A N 1
ATOM 664 C CA . ARG A 1 83 ? 1.740 -11.438 -7.905 1.00 91.44 83 ARG A CA 1
ATOM 665 C C . ARG A 1 83 ? 1.092 -12.661 -7.271 1.00 91.44 83 ARG A C 1
ATOM 667 O O . ARG A 1 83 ? -0.130 -12.693 -7.209 1.00 91.44 83 ARG A O 1
ATOM 674 N N . GLU A 1 84 ? 1.876 -13.605 -6.761 1.00 91.69 84 GLU A N 1
ATOM 675 C CA . GLU A 1 84 ? 1.357 -14.777 -6.040 1.00 91.69 84 GLU A CA 1
ATOM 676 C C . GLU A 1 84 ? 0.598 -14.396 -4.755 1.00 91.69 84 GLU A C 1
ATOM 678 O O . GLU A 1 84 ? -0.333 -15.090 -4.351 1.00 91.69 84 GLU A O 1
ATOM 683 N N . LEU A 1 85 ? 0.973 -13.283 -4.113 1.00 88.50 85 LEU A N 1
ATOM 684 C CA . LEU A 1 85 ? 0.438 -12.861 -2.812 1.00 88.50 85 LEU A CA 1
ATOM 685 C C . LEU A 1 85 ? -0.841 -12.016 -2.868 1.00 88.50 85 LEU A C 1
ATOM 687 O O . LEU A 1 85 ? -1.435 -11.754 -1.817 1.00 88.50 85 LEU A O 1
ATOM 691 N N . VAL A 1 86 ? -1.245 -11.545 -4.047 1.00 88.31 86 VAL A N 1
ATOM 692 C CA . VAL A 1 86 ? -2.380 -10.626 -4.209 1.00 88.31 86 VAL A CA 1
ATOM 693 C C . VAL A 1 86 ? -3.417 -11.194 -5.174 1.00 88.31 86 VAL A C 1
ATOM 695 O O . VAL A 1 86 ? -3.102 -11.970 -6.072 1.00 88.31 86 VAL A O 1
ATOM 698 N N . SER A 1 87 ? -4.674 -10.780 -5.006 1.00 82.25 87 SER A N 1
ATOM 699 C CA . SER A 1 87 ? -5.770 -11.214 -5.878 1.00 82.25 87 SER A CA 1
ATOM 700 C C . SER A 1 87 ? -5.503 -10.874 -7.358 1.00 82.25 87 SER A C 1
ATOM 702 O O . SER A 1 87 ? -4.994 -9.782 -7.644 1.00 82.25 87 SER A O 1
ATOM 704 N N . PRO A 1 88 ? -5.912 -11.737 -8.314 1.00 86.50 88 PRO A N 1
ATOM 705 C CA . PRO A 1 88 ? -5.779 -11.475 -9.751 1.00 86.50 88 PRO A CA 1
ATOM 706 C C . PRO A 1 88 ? -6.426 -10.161 -10.207 1.00 86.50 88 PRO A C 1
ATOM 708 O O . PRO A 1 88 ? -5.971 -9.557 -11.173 1.00 86.50 88 PRO A O 1
ATOM 711 N N . ASN A 1 89 ? -7.455 -9.700 -9.490 1.00 87.81 89 ASN A N 1
ATOM 712 C CA . ASN A 1 89 ? -8.221 -8.499 -9.831 1.00 87.81 89 ASN A CA 1
ATOM 713 C C . ASN A 1 89 ? -7.492 -7.186 -9.504 1.00 87.81 89 ASN A C 1
ATOM 715 O O . ASN A 1 89 ? -7.965 -6.116 -9.876 1.00 87.81 89 ASN A O 1
ATOM 719 N N . ILE A 1 90 ? -6.351 -7.251 -8.814 1.00 88.81 90 ILE A N 1
ATOM 720 C CA . ILE A 1 90 ? -5.575 -6.072 -8.431 1.00 88.81 90 ILE A CA 1
ATOM 721 C C . ILE A 1 90 ? -4.450 -5.855 -9.431 1.00 88.81 90 ILE A C 1
ATOM 723 O O . ILE A 1 90 ? -3.667 -6.767 -9.720 1.00 88.81 90 ILE A O 1
ATOM 727 N N . THR A 1 91 ? -4.325 -4.623 -9.912 1.00 90.81 91 THR A N 1
ATOM 728 C CA . THR A 1 91 ? -3.211 -4.216 -10.774 1.00 90.81 91 THR A CA 1
ATOM 729 C C . THR A 1 91 ? -1.972 -3.927 -9.923 1.00 90.81 91 THR A C 1
ATOM 731 O O . THR A 1 91 ? -2.077 -3.279 -8.883 1.00 90.81 91 THR A O 1
ATOM 734 N N . LEU A 1 92 ? -0.795 -4.392 -10.349 1.00 90.12 92 LEU A N 1
ATOM 735 C CA . LEU A 1 92 ? 0.483 -4.012 -9.730 1.00 90.12 92 LEU A CA 1
ATOM 736 C C . LEU A 1 92 ? 1.148 -2.922 -10.561 1.00 90.12 92 LEU A C 1
ATOM 738 O O . LEU A 1 92 ? 1.202 -3.032 -11.784 1.00 90.12 92 LEU A O 1
ATOM 742 N N . GLN A 1 93 ? 1.658 -1.890 -9.895 1.00 89.44 93 GLN A N 1
ATOM 743 C CA . GLN A 1 93 ? 2.361 -0.766 -10.517 1.00 89.44 93 GLN A CA 1
ATOM 744 C C . GLN A 1 93 ? 3.767 -0.644 -9.914 1.00 89.44 93 GLN A C 1
ATOM 746 O O . GLN A 1 93 ? 3.914 -0.730 -8.705 1.00 89.44 93 GLN A O 1
ATOM 751 N N . GLY A 1 94 ? 4.807 -0.453 -10.723 1.00 87.75 94 GLY A N 1
ATOM 752 C CA . GLY A 1 94 ? 6.210 -0.523 -10.277 1.00 87.75 94 GLY A CA 1
ATOM 753 C C . GLY A 1 94 ? 7.002 -1.487 -11.163 1.00 87.75 94 GLY A C 1
ATOM 754 O O . GLY A 1 94 ? 6.550 -1.808 -12.257 1.00 87.75 94 GLY A O 1
ATOM 755 N N . ASN A 1 95 ? 8.180 -1.978 -10.790 1.00 89.88 95 ASN A N 1
ATOM 756 C CA . ASN A 1 95 ? 8.958 -1.888 -9.547 1.00 89.88 95 ASN A CA 1
ATOM 757 C C . ASN A 1 95 ? 10.394 -1.410 -9.864 1.00 89.88 95 ASN A C 1
ATOM 759 O O . ASN A 1 95 ? 11.373 -1.958 -9.373 1.00 89.88 95 ASN A O 1
ATOM 763 N N . PHE A 1 96 ? 10.546 -0.452 -10.778 1.00 87.00 96 PHE A N 1
ATOM 764 C CA . PHE A 1 96 ? 11.871 -0.018 -11.214 1.00 87.00 96 PHE A CA 1
ATOM 765 C C . PHE A 1 96 ? 12.634 0.671 -10.070 1.00 87.00 96 PHE A C 1
ATOM 767 O O . PHE A 1 96 ? 12.112 1.594 -9.441 1.00 87.00 96 PHE A O 1
ATOM 774 N N . ASP A 1 97 ? 13.870 0.243 -9.806 1.00 87.31 97 ASP A N 1
ATOM 775 C CA . ASP A 1 97 ? 14.728 0.878 -8.807 1.0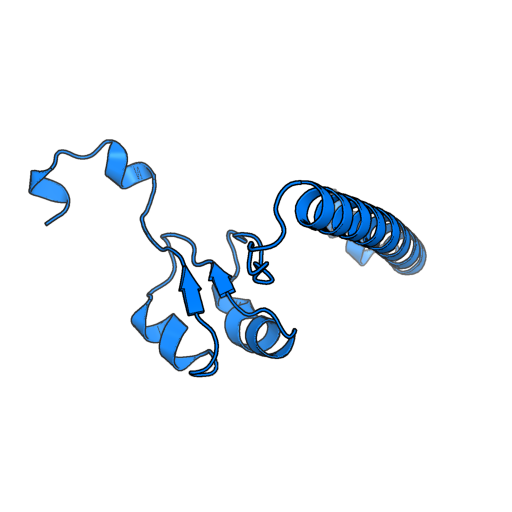0 87.31 97 ASP A CA 1
ATOM 776 C C . ASP A 1 97 ? 15.272 2.197 -9.361 1.00 87.31 97 ASP A C 1
ATOM 778 O O . ASP A 1 97 ? 15.955 2.237 -10.379 1.00 87.31 97 ASP A O 1
ATOM 782 N N . THR A 1 98 ? 15.014 3.312 -8.684 1.00 86.56 98 THR A N 1
ATOM 783 C CA . THR A 1 98 ? 15.468 4.631 -9.150 1.00 86.56 98 THR A CA 1
ATOM 784 C C . THR A 1 98 ? 16.992 4.744 -9.247 1.00 86.56 98 THR A C 1
ATOM 786 O O . THR A 1 98 ? 17.497 5.554 -10.025 1.00 86.56 98 THR A O 1
ATOM 789 N N . ARG A 1 99 ? 17.754 3.908 -8.528 1.00 87.06 99 ARG A N 1
ATOM 790 C CA . ARG A 1 99 ? 19.221 3.839 -8.644 1.00 87.06 99 ARG A CA 1
ATOM 791 C C . ARG A 1 99 ? 19.672 3.350 -10.016 1.00 87.06 99 ARG A C 1
ATOM 793 O O . ARG A 1 99 ? 20.755 3.720 -10.469 1.00 87.06 99 ARG A O 1
ATOM 800 N N . ASP A 1 100 ? 18.837 2.568 -10.688 1.00 87.19 100 ASP A N 1
ATOM 801 C CA . ASP A 1 100 ? 19.107 2.047 -12.022 1.00 87.19 100 ASP A CA 1
ATOM 802 C C . ASP A 1 100 ? 19.089 3.154 -13.083 1.00 87.19 100 ASP A C 1
ATOM 804 O O . ASP A 1 100 ? 19.763 3.033 -14.103 1.00 87.19 100 ASP A O 1
ATOM 808 N N . MET A 1 101 ? 18.454 4.300 -12.808 1.00 88.56 101 MET A N 1
ATOM 809 C CA . MET A 1 101 ? 18.501 5.472 -13.695 1.00 88.56 101 MET A CA 1
ATOM 810 C C . MET A 1 101 ? 19.915 6.042 -13.873 1.00 88.56 101 MET A C 1
ATOM 812 O O . MET A 1 101 ? 20.184 6.706 -14.870 1.00 88.56 101 MET A O 1
ATOM 816 N N . TYR A 1 102 ? 20.820 5.798 -12.920 1.00 90.25 102 TYR A N 1
ATOM 817 C CA . TYR A 1 102 ? 22.209 6.268 -12.981 1.00 90.25 102 TYR A CA 1
ATOM 818 C C . TYR A 1 102 ? 23.161 5.244 -13.605 1.00 90.25 102 TYR A C 1
ATOM 820 O O . TYR A 1 102 ? 24.351 5.520 -13.775 1.00 90.25 102 TYR A O 1
ATOM 828 N N . LYS A 1 103 ? 22.665 4.047 -13.925 1.00 90.12 103 LYS A N 1
ATOM 829 C CA . LYS A 1 103 ? 23.461 2.995 -14.543 1.00 90.12 103 LYS A CA 1
ATOM 830 C C . LYS A 1 103 ? 23.553 3.212 -16.049 1.00 90.12 103 LYS A C 1
ATOM 832 O O . LYS A 1 103 ? 22.703 3.838 -16.677 1.00 90.12 103 LYS A O 1
ATOM 837 N N . THR A 1 104 ? 24.596 2.658 -16.659 1.00 88.31 104 THR A N 1
ATOM 838 C CA . THR A 1 104 ? 24.686 2.665 -18.123 1.00 88.31 104 THR A CA 1
ATOM 839 C C . THR A 1 104 ? 23.571 1.797 -18.722 1.00 88.31 104 THR A C 1
ATOM 841 O O . THR A 1 104 ? 23.256 0.754 -18.142 1.00 88.31 104 THR A O 1
ATOM 844 N N . PRO A 1 105 ? 23.012 2.139 -19.898 1.00 85.25 105 PRO A N 1
ATOM 845 C CA . PRO A 1 105 ? 21.925 1.365 -20.507 1.00 85.25 105 PRO A CA 1
ATOM 846 C C . PRO A 1 105 ? 22.241 -0.128 -20.667 1.00 85.25 105 PRO A C 1
ATOM 848 O O . PRO A 1 105 ? 21.372 -0.976 -20.512 1.00 85.25 105 PRO A O 1
ATOM 851 N N . LYS A 1 106 ? 23.515 -0.465 -20.903 1.00 83.44 106 LYS A N 1
ATOM 852 C CA . LYS A 1 106 ? 23.981 -1.850 -21.049 1.00 83.44 106 LYS A CA 1
ATOM 853 C C . LYS A 1 106 ? 23.846 -2.684 -19.769 1.00 83.44 106 LYS A C 1
ATOM 855 O O . LYS A 1 106 ? 23.764 -3.898 -19.856 1.00 83.44 106 LYS A O 1
ATOM 860 N N . SER A 1 107 ? 23.850 -2.048 -18.600 1.00 78.25 107 SER A N 1
ATOM 861 C CA . SER A 1 107 ? 23.719 -2.719 -17.297 1.00 78.25 107 SER A CA 1
ATOM 862 C C . SER A 1 107 ? 22.273 -2.851 -16.802 1.00 78.25 107 SER A C 1
ATOM 864 O O . SER A 1 107 ? 22.067 -3.276 -15.669 1.00 78.25 107 SER A O 1
ATOM 866 N N . LEU A 1 108 ? 21.297 -2.456 -17.628 1.00 69.44 108 LEU A N 1
ATOM 867 C CA . LEU A 1 108 ? 19.856 -2.574 -17.369 1.00 69.44 108 LEU A CA 1
ATOM 868 C C . LEU A 1 108 ? 19.195 -3.724 -18.150 1.00 69.44 108 LEU A C 1
ATOM 870 O O . LEU A 1 108 ? 17.991 -3.930 -18.016 1.00 69.44 108 LEU A O 1
ATOM 874 N N . LEU A 1 109 ? 19.977 -4.423 -18.980 1.00 66.31 109 LEU A N 1
ATOM 875 C CA . LEU A 1 109 ? 19.594 -5.606 -19.755 1.00 66.31 109 LEU A CA 1
ATOM 876 C C . LEU A 1 109 ? 20.062 -6.870 -19.032 1.00 66.31 109 LEU A C 1
ATOM 878 O O . LEU A 1 109 ? 19.319 -7.870 -19.092 1.00 66.31 109 LEU A O 1
#

Secondary structure (DSSP, 8-state):
--HHHHHHHH-HHHHHHHHHHHHHHHHHHHHHHHHHHHHH-TT-----BPP--TTGGGGHHHHHTTT-SEEE--TTS-HHHHHHTS-TTSEEE----GGGGGS-GGGG-